Protein AF-A0A920G779-F1 (afdb_monomer)

Nearest PDB structures (foldseek):
  7x99-assembly2_B  TM=9.522E-01  e=5.622E-11  Psychrobacter sp. PAMC 21119
  7x99-assembly1_A  TM=9.199E-01  e=2.451E-11  Psychrobacter sp. PAMC 21119
  2ef0-assembly1_A  TM=9.490E-01  e=2.959E-10  Thermus thermophilus HB8
  8qev-assembly1_A  TM=9.711E-01  e=9.956E-10  Arabidopsis thaliana
  4oh7-assembly2_B  TM=9.407E-01  e=1.461E-09  Brucella melitensis ATCC 23457

Solvent-accessible surface area (backbone atoms only — not comparable to full-atom values): 6148 Å² total; per-residue (Å²): 135,81,80,63,44,76,44,69,55,52,62,59,66,58,58,53,53,47,43,74,74,45,96,44,60,66,42,66,59,31,32,66,63,36,24,54,58,57,46,54,53,51,51,50,51,42,36,78,75,70,41,83,57,60,74,40,78,45,79,48,80,43,71,36,42,16,57,50,48,29,49,51,56,47,20,73,72,53,56,28,44,69,48,77,49,48,58,91,92,31,62,52,60,65,70,58,51,68,74,66,53,91,75,80,127

Radius of gyration: 15.26 Å; Cα contacts (8 Å, |Δi|>4): 147; chains: 1; bounding box: 33×44×38 Å

Secondary structure (DSSP, 8-state):
--S-EEEE-SSHHHHHHHHHH-SS-EEEEE-SS--HHHHHHHHHHHHHHH---TT-EEEEES---HHHHHHHHHHHHHT-EEEEE--TT-PPPHHHHHHH-TT--

pLDDT: mean 93.82, std 11.66, range [32.97, 98.69]

Mean predicted aligned error: 3.81 Å

Structure (mmCIF, N/CA/C/O backbone):
data_AF-A0A920G779-F1
#
_entry.id   AF-A0A920G779-F1
#
loop_
_atom_site.group_PDB
_atom_site.id
_atom_site.type_symbol
_atom_site.label_atom_id
_atom_site.label_alt_id
_atom_site.label_comp_id
_atom_site.label_asym_id
_atom_site.label_entity_id
_atom_site.label_seq_id
_atom_site.pdbx_PDB_ins_code
_atom_site.Cartn_x
_atom_site.Cartn_y
_atom_site.Cartn_z
_atom_site.occupancy
_atom_site.B_iso_or_equiv
_atom_site.auth_seq_id
_atom_site.auth_comp_id
_atom_site.auth_asym_id
_atom_site.auth_atom_id
_atom_site.pdbx_PDB_model_num
ATOM 1 N N . MET A 1 1 ? 13.714 -24.000 -10.662 1.00 82.81 1 MET A N 1
ATOM 2 C CA . MET A 1 1 ? 13.158 -22.629 -10.589 1.00 82.81 1 MET A CA 1
ATOM 3 C C . MET A 1 1 ? 12.451 -22.487 -9.251 1.00 82.81 1 MET A C 1
ATOM 5 O O . MET A 1 1 ? 12.155 -23.519 -8.664 1.00 82.81 1 MET A O 1
ATOM 9 N N . VAL A 1 2 ? 12.269 -21.259 -8.762 1.00 96.62 2 VAL A N 1
ATOM 10 C CA . VAL A 1 2 ? 11.566 -20.960 -7.498 1.00 96.62 2 VAL A CA 1
ATOM 11 C C . VAL A 1 2 ? 10.047 -20.985 -7.687 1.00 96.62 2 VAL A C 1
ATOM 13 O O . VAL A 1 2 ? 9.581 -20.825 -8.814 1.00 96.62 2 VAL A O 1
ATOM 16 N N . ASP A 1 3 ? 9.297 -21.152 -6.598 1.00 98.00 3 ASP A N 1
ATOM 17 C CA . ASP A 1 3 ? 7.827 -21.263 -6.608 1.00 98.00 3 ASP A CA 1
ATOM 18 C C . ASP A 1 3 ? 7.096 -19.925 -6.420 1.00 98.00 3 ASP A C 1
ATOM 20 O O . ASP A 1 3 ? 5.900 -19.823 -6.685 1.00 98.00 3 ASP A O 1
ATOM 24 N N . ILE A 1 4 ? 7.804 -18.894 -5.955 1.00 97.94 4 ILE A N 1
ATOM 25 C CA . ILE A 1 4 ? 7.282 -17.543 -5.744 1.00 97.94 4 ILE A CA 1
ATOM 26 C C . ILE A 1 4 ? 8.412 -16.524 -5.863 1.00 97.94 4 ILE A C 1
ATOM 28 O O . ILE A 1 4 ? 9.572 -16.838 -5.577 1.00 97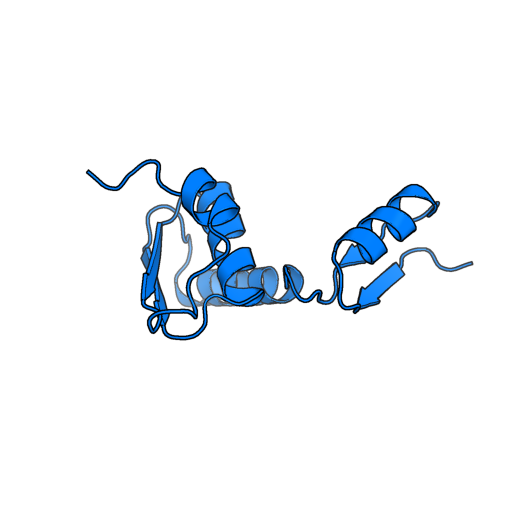.94 4 ILE A O 1
ATOM 32 N N . VAL A 1 5 ? 8.078 -15.301 -6.270 1.00 98.19 5 VAL A N 1
ATOM 33 C CA . VAL A 1 5 ? 9.024 -14.185 -6.321 1.00 98.19 5 VAL A CA 1
ATOM 34 C C . VAL A 1 5 ? 8.481 -13.016 -5.506 1.00 98.19 5 VAL A C 1
ATOM 36 O O . VAL A 1 5 ? 7.359 -12.569 -5.715 1.00 98.19 5 VAL A O 1
ATOM 39 N N . MET A 1 6 ? 9.295 -12.491 -4.595 1.00 98.19 6 MET A N 1
ATOM 40 C CA . MET A 1 6 ? 9.071 -11.187 -3.973 1.00 98.19 6 MET A CA 1
ATOM 41 C C . MET A 1 6 ? 10.029 -10.183 -4.609 1.00 98.19 6 MET A C 1
ATOM 43 O O . MET A 1 6 ? 11.224 -10.463 -4.716 1.00 98.19 6 MET A O 1
ATOM 47 N N . ILE A 1 7 ? 9.516 -9.025 -5.020 1.00 97.62 7 ILE A N 1
ATOM 48 C CA . ILE A 1 7 ? 10.306 -7.986 -5.688 1.00 97.62 7 ILE A CA 1
ATOM 49 C C . ILE A 1 7 ? 10.158 -6.676 -4.938 1.00 97.62 7 ILE A C 1
ATOM 51 O O . ILE A 1 7 ? 9.049 -6.234 -4.655 1.00 97.62 7 ILE A O 1
ATOM 55 N N . ARG A 1 8 ? 11.294 -6.042 -4.657 1.00 98.44 8 ARG A N 1
ATOM 56 C CA . ARG A 1 8 ? 11.371 -4.639 -4.263 1.00 98.44 8 ARG A CA 1
ATOM 57 C C . ARG A 1 8 ? 12.019 -3.872 -5.406 1.00 98.44 8 ARG A C 1
ATOM 59 O O . ARG A 1 8 ? 13.105 -4.249 -5.842 1.00 98.44 8 ARG A O 1
ATOM 66 N N . THR A 1 9 ? 11.357 -2.830 -5.880 1.00 98.00 9 THR A N 1
ATOM 67 C CA . THR A 1 9 ? 11.827 -1.984 -6.985 1.00 98.00 9 THR A CA 1
ATOM 68 C C . THR A 1 9 ? 11.329 -0.551 -6.780 1.00 98.00 9 THR A C 1
ATOM 70 O O . THR A 1 9 ? 10.797 -0.243 -5.718 1.00 98.00 9 THR A O 1
ATOM 73 N N . PHE A 1 10 ? 11.543 0.324 -7.756 1.00 97.88 10 PHE A N 1
ATOM 74 C CA . PHE A 1 10 ? 11.084 1.712 -7.744 1.00 97.88 10 PHE A CA 1
ATOM 75 C C . PHE A 1 10 ? 9.708 1.825 -8.412 1.00 97.88 10 PHE A C 1
ATOM 77 O O . PHE A 1 10 ? 8.689 1.805 -7.725 1.00 97.88 10 PHE A O 1
ATOM 84 N N . ALA A 1 11 ? 9.660 1.837 -9.747 1.00 97.75 11 ALA A N 1
ATOM 85 C CA . ALA A 1 11 ? 8.423 2.004 -10.504 1.00 97.75 11 ALA A CA 1
ATOM 86 C C . ALA A 1 11 ? 7.490 0.789 -10.374 1.00 97.75 11 ALA A C 1
ATOM 88 O O . ALA A 1 11 ? 7.913 -0.357 -10.560 1.00 97.75 11 ALA A O 1
ATOM 89 N N . HIS A 1 12 ? 6.195 1.021 -10.136 1.00 97.69 12 HIS A N 1
ATOM 90 C CA . HIS A 1 12 ? 5.220 -0.072 -10.062 1.00 97.69 12 HIS A CA 1
ATOM 91 C C . HIS A 1 12 ? 5.099 -0.861 -11.376 1.00 97.69 12 HIS A C 1
ATOM 93 O O . HIS A 1 12 ? 4.958 -2.085 -11.348 1.00 97.69 12 HIS A O 1
ATOM 99 N N . ALA A 1 13 ? 5.284 -0.189 -12.517 1.00 98.12 13 ALA A N 1
ATOM 100 C CA . ALA A 1 13 ? 5.274 -0.805 -13.843 1.00 98.12 13 ALA A CA 1
ATOM 101 C C . ALA A 1 13 ? 6.306 -1.939 -14.005 1.00 98.12 13 ALA A C 1
ATOM 103 O O . ALA A 1 13 ? 6.074 -2.878 -14.771 1.00 98.12 13 ALA A O 1
ATOM 104 N N . ASP A 1 14 ? 7.422 -1.905 -13.270 1.00 98.12 14 ASP A N 1
ATOM 105 C CA . ASP A 1 14 ? 8.412 -2.987 -13.292 1.00 98.12 14 ASP A CA 1
ATOM 106 C C . ASP A 1 14 ? 7.860 -4.257 -12.631 1.00 98.12 14 ASP A C 1
ATOM 108 O O . ASP A 1 14 ? 8.065 -5.364 -13.137 1.00 98.12 14 ASP A O 1
ATOM 112 N N . VAL A 1 15 ? 7.123 -4.110 -11.521 1.00 98.19 15 VAL A N 1
ATOM 113 C CA . VAL A 1 15 ? 6.449 -5.233 -10.849 1.00 98.19 15 VAL A CA 1
ATOM 114 C C . VAL A 1 15 ? 5.368 -5.811 -11.755 1.00 98.19 15 VAL A C 1
ATOM 116 O O . VAL A 1 15 ? 5.294 -7.031 -11.905 1.00 98.19 15 VAL A O 1
ATOM 119 N N . GLU A 1 16 ? 4.567 -4.957 -12.395 1.00 98.31 16 GLU A N 1
ATOM 120 C CA . GLU A 1 16 ? 3.524 -5.379 -13.337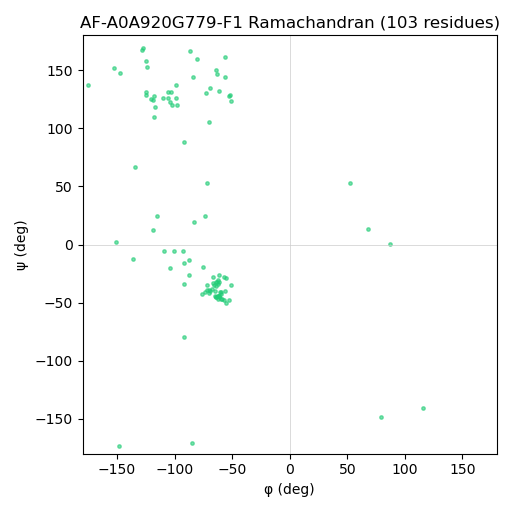 1.00 98.31 16 GLU A CA 1
ATOM 121 C C . GLU A 1 16 ? 4.115 -6.115 -14.543 1.00 98.31 16 GLU A C 1
ATOM 123 O O . GLU A 1 16 ? 3.660 -7.207 -14.886 1.00 98.31 16 GLU A O 1
ATOM 128 N N . THR A 1 17 ? 5.173 -5.569 -15.147 1.00 98.44 17 THR A N 1
ATOM 129 C CA . THR A 1 17 ? 5.872 -6.190 -16.281 1.00 98.44 17 THR A CA 1
ATOM 130 C C . THR A 1 17 ? 6.452 -7.545 -15.885 1.00 98.44 17 THR A C 1
ATOM 132 O O . THR A 1 17 ? 6.287 -8.534 -16.602 1.00 98.44 17 THR A O 1
ATOM 135 N N . PHE A 1 18 ? 7.092 -7.638 -14.715 1.00 98.12 18 PHE A N 1
ATOM 136 C CA . PHE A 1 18 ? 7.615 -8.911 -14.226 1.00 98.12 18 PHE A CA 1
ATOM 137 C C . PHE A 1 18 ? 6.484 -9.922 -13.995 1.00 98.12 18 PHE A C 1
ATOM 139 O O . PHE A 1 18 ? 6.601 -11.076 -14.408 1.00 98.12 18 PHE A O 1
ATOM 146 N N . ALA A 1 19 ? 5.375 -9.502 -13.382 1.00 98.12 19 ALA A N 1
ATOM 147 C CA . ALA A 1 19 ? 4.208 -10.352 -13.156 1.00 98.12 19 ALA A CA 1
ATOM 148 C C . ALA A 1 19 ? 3.595 -10.872 -14.463 1.00 98.12 19 ALA A C 1
ATOM 150 O O . ALA A 1 19 ? 3.282 -12.058 -14.543 1.00 98.12 19 ALA A O 1
ATOM 151 N N . GLN A 1 20 ? 3.507 -10.042 -15.507 1.00 98.38 20 GLN A N 1
ATOM 152 C CA . GLN A 1 20 ? 3.001 -10.438 -16.830 1.00 98.38 20 GLN A CA 1
ATOM 153 C C . GLN A 1 20 ? 3.849 -11.528 -17.501 1.00 98.38 20 GLN A C 1
ATOM 155 O O . GLN A 1 20 ? 3.324 -12.347 -18.257 1.00 98.38 20 GLN A O 1
ATOM 160 N N . HIS A 1 21 ? 5.155 -11.556 -17.230 1.00 97.94 21 HIS A N 1
ATOM 161 C CA . HIS A 1 21 ? 6.086 -12.534 -17.802 1.00 97.94 21 HIS A CA 1
ATOM 162 C C . HIS A 1 21 ? 6.434 -13.695 -16.857 1.00 97.94 21 HIS A C 1
ATOM 164 O O . HIS A 1 21 ? 7.120 -14.639 -17.265 1.00 97.94 21 HIS A O 1
ATOM 170 N N . SER A 1 22 ? 5.966 -13.659 -15.609 1.00 97.00 22 SER A N 1
ATOM 171 C CA . SER A 1 22 ? 6.229 -14.695 -14.615 1.00 97.00 22 SER A CA 1
ATOM 172 C C . SER A 1 22 ? 5.249 -15.861 -14.743 1.00 97.00 22 SER A C 1
ATOM 174 O O . SER A 1 22 ? 4.064 -15.695 -15.013 1.00 97.00 22 SER A O 1
ATOM 176 N N . ARG A 1 23 ? 5.745 -17.078 -14.500 1.00 97.44 23 ARG A N 1
ATOM 177 C CA . ARG A 1 23 ? 4.913 -18.292 -14.382 1.00 97.44 23 ARG A CA 1
ATOM 178 C C . ARG A 1 23 ? 4.504 -18.597 -12.940 1.00 97.44 23 ARG A C 1
ATOM 180 O O . ARG A 1 23 ? 3.761 -19.546 -12.712 1.00 97.44 23 ARG A O 1
ATOM 187 N N . VAL A 1 24 ? 5.028 -17.833 -11.986 1.00 98.19 24 VAL A N 1
ATOM 188 C CA . VAL A 1 24 ? 4.769 -17.971 -10.550 1.00 98.19 24 VAL A CA 1
ATOM 189 C C . VAL A 1 24 ? 4.275 -16.643 -9.976 1.00 98.19 24 VAL A C 1
ATOM 191 O O . VAL A 1 24 ? 4.559 -15.596 -10.569 1.00 98.19 24 VAL A O 1
ATOM 194 N N . PRO A 1 25 ? 3.565 -16.648 -8.836 1.00 98.38 25 PRO A N 1
ATOM 195 C CA . PRO A 1 25 ? 3.092 -15.420 -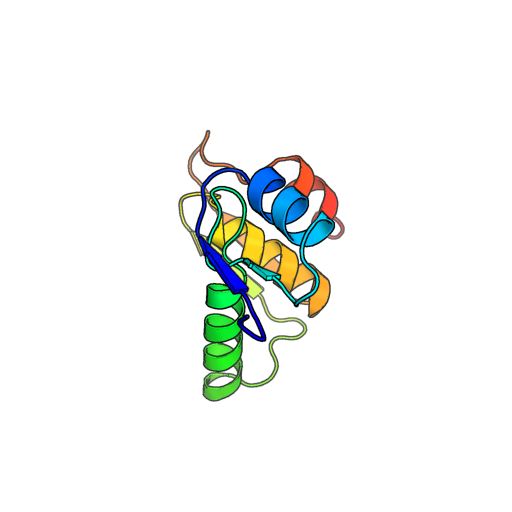8.213 1.00 98.38 25 PRO A CA 1
ATOM 196 C C . PRO A 1 25 ? 4.230 -14.442 -7.911 1.00 98.38 25 PRO A C 1
ATOM 198 O O . PRO A 1 25 ? 5.337 -14.840 -7.532 1.00 98.38 25 PRO A O 1
ATOM 201 N N . VAL A 1 26 ? 3.921 -13.155 -8.062 1.00 98.38 26 VAL A N 1
ATOM 202 C CA . VAL A 1 26 ? 4.838 -12.045 -7.803 1.00 98.38 26 VAL A CA 1
ATOM 203 C C . VAL A 1 26 ? 4.242 -11.181 -6.705 1.00 98.38 26 VAL A C 1
ATOM 205 O O . VAL A 1 26 ? 3.109 -10.721 -6.818 1.00 98.38 26 VAL A O 1
ATOM 208 N N . ILE A 1 27 ? 5.003 -10.977 -5.636 1.00 98.44 27 ILE A N 1
ATOM 209 C CA . ILE A 1 27 ? 4.614 -10.149 -4.498 1.00 98.44 27 ILE A CA 1
ATOM 210 C C . ILE A 1 27 ? 5.390 -8.835 -4.565 1.00 98.44 27 ILE A C 1
ATOM 212 O O . ILE A 1 27 ? 6.624 -8.843 -4.591 1.00 98.44 27 ILE A O 1
ATOM 216 N N . ASN A 1 28 ? 4.669 -7.711 -4.536 1.00 98.56 28 ASN A N 1
ATOM 217 C CA . ASN A 1 28 ? 5.274 -6.399 -4.329 1.00 98.56 28 ASN A CA 1
ATOM 218 C C . ASN A 1 28 ? 5.777 -6.290 -2.881 1.00 98.56 28 ASN A C 1
ATOM 220 O O . ASN A 1 28 ? 4.986 -6.134 -1.950 1.00 98.56 28 ASN A O 1
ATOM 224 N N . GLY A 1 29 ? 7.092 -6.368 -2.705 1.00 97.75 29 GLY A N 1
ATOM 225 C CA . G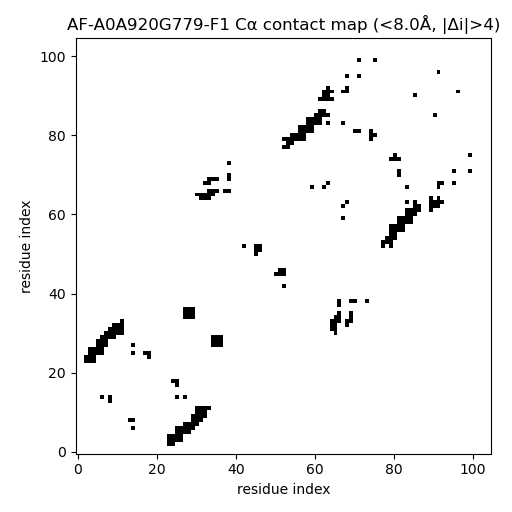LY A 1 29 ? 7.747 -6.128 -1.428 1.00 97.75 29 GLY A CA 1
ATOM 226 C C . GLY A 1 29 ? 7.768 -4.649 -1.050 1.00 97.75 29 GLY A C 1
ATOM 227 O O . GLY A 1 29 ? 7.549 -4.346 0.119 1.00 97.75 29 GLY A O 1
ATOM 228 N N . LEU A 1 30 ? 8.015 -3.754 -2.014 1.00 98.12 30 LEU A N 1
ATOM 229 C CA . LEU A 1 30 ? 7.935 -2.288 -1.906 1.00 98.12 30 LEU A CA 1
ATOM 230 C C . LEU A 1 30 ? 8.187 -1.658 -3.293 1.00 98.12 30 LEU A C 1
ATOM 232 O O . LEU A 1 30 ? 9.122 -2.076 -3.984 1.00 98.12 30 LEU A O 1
ATOM 236 N N . THR A 1 31 ? 7.388 -0.649 -3.651 1.00 98.56 31 THR A N 1
ATOM 237 C CA . THR A 1 31 ? 7.585 0.290 -4.775 1.00 98.56 31 THR A CA 1
ATOM 238 C C . THR A 1 31 ? 7.497 1.734 -4.281 1.00 98.56 31 THR A C 1
ATOM 240 O O . THR A 1 31 ? 7.077 1.973 -3.144 1.00 98.56 31 THR A O 1
ATOM 243 N N . ASP A 1 32 ? 7.863 2.699 -5.122 1.00 97.69 32 ASP A N 1
ATOM 244 C CA . ASP A 1 32 ? 7.688 4.132 -4.832 1.00 97.69 32 ASP A CA 1
ATOM 245 C C . ASP A 1 32 ? 6.204 4.496 -4.652 1.00 97.69 32 ASP A C 1
ATOM 247 O O . ASP A 1 32 ? 5.882 5.406 -3.894 1.00 97.69 32 ASP A O 1
ATOM 251 N N . ASP A 1 33 ? 5.308 3.716 -5.269 1.00 97.25 33 ASP A N 1
ATOM 252 C CA . ASP A 1 33 ? 3.860 3.944 -5.219 1.00 97.25 33 ASP A CA 1
ATOM 253 C C . ASP A 1 33 ? 3.153 3.193 -4.079 1.00 97.25 33 ASP A C 1
ATOM 255 O O . ASP A 1 33 ? 2.177 3.705 -3.533 1.00 97.25 33 ASP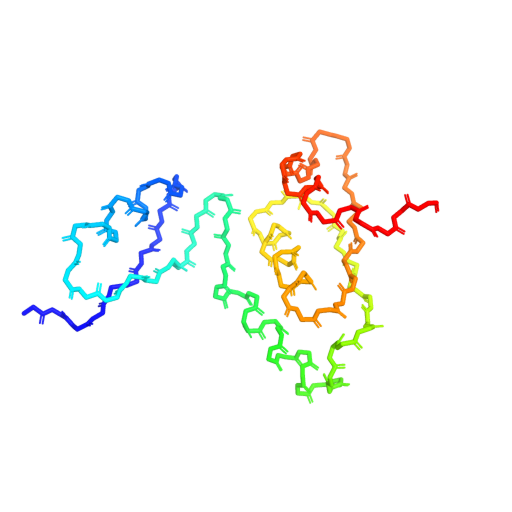 A O 1
ATOM 259 N N . TYR A 1 34 ? 3.611 1.984 -3.707 1.00 98.19 34 TYR A N 1
ATOM 260 C CA . TYR A 1 34 ? 2.895 1.099 -2.775 1.00 98.19 34 TYR A CA 1
ATOM 261 C C . TYR A 1 34 ? 3.817 0.231 -1.907 1.00 98.19 34 TYR A C 1
ATOM 263 O O . TYR A 1 34 ? 4.853 -0.269 -2.345 1.00 98.19 34 TYR A O 1
ATOM 271 N N . HIS A 1 35 ? 3.373 -0.042 -0.681 1.00 98.25 35 HIS A N 1
ATOM 272 C CA . HIS A 1 35 ? 3.997 -0.966 0.260 1.00 98.25 35 HIS A CA 1
ATOM 273 C C . HIS A 1 35 ? 2.943 -1.885 0.920 1.00 98.25 35 HIS A C 1
ATOM 275 O O . HIS A 1 35 ? 2.695 -1.811 2.125 1.00 98.25 35 HIS A O 1
ATOM 281 N N . PRO A 1 36 ? 2.303 -2.783 0.147 1.00 97.94 36 PRO A N 1
ATOM 282 C CA . PRO A 1 36 ? 1.136 -3.535 0.614 1.00 97.94 36 PRO A CA 1
ATOM 283 C C . PRO A 1 36 ? 1.458 -4.504 1.759 1.00 97.94 36 PRO A C 1
ATOM 285 O O . PRO A 1 36 ? 0.647 -4.676 2.666 1.00 97.94 36 PRO A O 1
ATOM 288 N N . CYS A 1 37 ? 2.650 -5.112 1.763 1.00 98.25 37 CYS A N 1
ATOM 289 C CA . CYS A 1 37 ? 3.053 -6.030 2.830 1.00 98.25 37 CYS A CA 1
ATOM 290 C C . CYS A 1 37 ? 3.150 -5.350 4.204 1.00 98.25 37 CYS A C 1
ATOM 292 O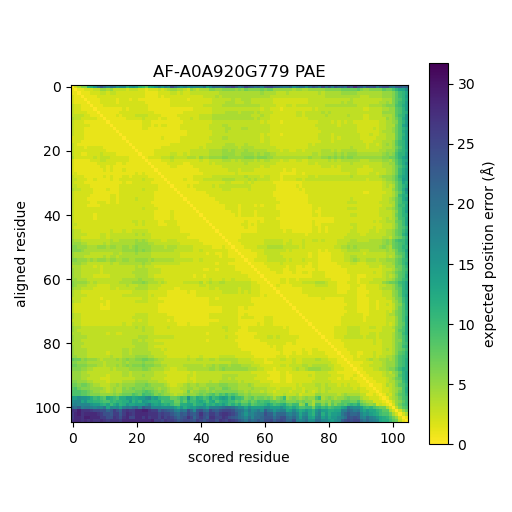 O . CYS A 1 37 ? 2.841 -5.996 5.202 1.00 98.25 37 CYS A O 1
ATOM 294 N N . GLN A 1 38 ? 3.530 -4.067 4.261 1.00 98.56 38 GLN A N 1
ATOM 295 C CA . GLN A 1 38 ? 3.536 -3.311 5.515 1.00 98.56 38 GLN A CA 1
ATOM 296 C C . GLN A 1 38 ? 2.112 -3.164 6.060 1.00 98.56 38 GLN A C 1
ATOM 298 O O . GLN A 1 38 ? 1.875 -3.445 7.227 1.00 98.56 38 GLN A O 1
ATOM 303 N N . ILE A 1 39 ? 1.145 -2.828 5.201 1.00 98.06 39 ILE A N 1
ATOM 304 C CA . ILE A 1 39 ? -0.247 -2.629 5.627 1.00 98.06 39 ILE A CA 1
ATOM 305 C C . ILE A 1 39 ? -0.891 -3.923 6.114 1.00 98.06 39 ILE A C 1
ATOM 307 O O . ILE A 1 39 ? -1.672 -3.897 7.058 1.00 98.06 39 ILE A O 1
ATOM 311 N N . LEU A 1 40 ? -0.531 -5.074 5.539 1.00 98.31 40 LEU A N 1
ATOM 312 C CA . LEU A 1 40 ? -0.968 -6.363 6.081 1.00 98.31 40 LEU A CA 1
ATOM 313 C C . LEU A 1 40 ? -0.484 -6.566 7.527 1.00 98.31 40 LEU A C 1
ATOM 315 O O . LEU A 1 40 ? -1.257 -7.032 8.362 1.00 98.31 40 LEU A O 1
ATOM 319 N N . ALA A 1 41 ? 0.758 -6.183 7.836 1.00 98.62 41 ALA A N 1
ATOM 320 C CA . ALA A 1 41 ? 1.297 -6.259 9.194 1.00 98.62 41 ALA A CA 1
ATOM 321 C C . ALA A 1 41 ? 0.654 -5.224 10.137 1.00 98.62 41 ALA A C 1
ATOM 323 O O . ALA A 1 41 ? 0.345 -5.538 11.290 1.00 98.62 41 ALA A O 1
ATOM 324 N N . ASP A 1 42 ? 0.401 -4.010 9.647 1.00 98.50 42 ASP A N 1
ATOM 325 C CA . ASP A 1 42 ? -0.258 -2.956 10.420 1.00 98.50 42 ASP A CA 1
ATOM 326 C C . ASP A 1 42 ? -1.701 -3.344 10.779 1.00 98.50 42 ASP A C 1
ATOM 328 O O . ASP A 1 42 ? -2.114 -3.223 11.934 1.00 98.50 42 ASP A O 1
ATOM 332 N N . LEU A 1 43 ? -2.458 -3.870 9.811 1.00 98.19 43 LEU A N 1
ATOM 333 C CA . LEU A 1 43 ? -3.822 -4.361 10.013 1.00 98.19 43 LEU A CA 1
ATOM 334 C C . LEU A 1 43 ? -3.856 -5.567 10.950 1.00 98.19 43 LEU A C 1
ATOM 336 O O . LEU A 1 43 ? -4.729 -5.630 11.812 1.00 98.19 43 LEU A O 1
ATOM 340 N N . GLN A 1 44 ? -2.898 -6.494 10.829 1.00 98.56 44 GLN A N 1
ATOM 341 C CA . GLN A 1 44 ? -2.754 -7.591 11.786 1.00 98.56 44 GLN A CA 1
ATOM 342 C C . GLN A 1 44 ? -2.564 -7.045 13.206 1.00 98.56 44 GLN A C 1
ATOM 344 O O . GLN A 1 44 ? -3.263 -7.461 14.128 1.00 98.56 44 GLN A O 1
ATOM 349 N N . THR A 1 45 ? -1.669 -6.070 13.373 1.00 98.69 45 THR A N 1
ATOM 350 C CA . THR A 1 45 ? -1.390 -5.450 14.675 1.00 98.69 45 THR A CA 1
ATOM 351 C C . THR A 1 45 ? -2.630 -4.755 15.231 1.00 98.69 45 THR A C 1
ATOM 353 O O . THR A 1 45 ? -2.965 -4.909 16.407 1.00 98.69 45 THR A O 1
ATOM 356 N N . PHE A 1 46 ? -3.353 -4.009 14.391 1.00 98.38 46 PHE A N 1
ATOM 357 C CA . PHE A 1 46 ? -4.613 -3.388 14.784 1.00 98.38 46 PHE A CA 1
ATOM 358 C C . PHE A 1 46 ? -5.623 -4.444 15.231 1.00 98.38 46 PHE A C 1
ATOM 360 O O . PHE A 1 46 ? -6.211 -4.304 16.301 1.00 98.38 46 PHE A O 1
ATOM 367 N N . PHE A 1 47 ? -5.777 -5.525 14.469 1.00 97.94 47 PHE A N 1
ATOM 368 C CA . PHE A 1 47 ? -6.716 -6.594 14.786 1.00 97.94 47 PHE A CA 1
ATOM 369 C C . PHE A 1 47 ? -6.401 -7.269 16.124 1.00 97.94 47 PHE A C 1
ATOM 371 O O . PHE A 1 47 ? -7.293 -7.445 16.952 1.00 97.94 47 PHE A O 1
ATOM 378 N N . GLU A 1 48 ? -5.130 -7.569 16.388 1.00 98.69 48 GLU A N 1
ATOM 379 C CA . GLU A 1 48 ? -4.680 -8.170 17.651 1.00 98.69 48 GLU A CA 1
ATOM 380 C C . GLU A 1 48 ? -4.946 -7.267 18.867 1.00 98.69 48 GLU A C 1
ATOM 382 O O . GLU A 1 48 ? -5.241 -7.752 19.960 1.00 98.69 48 GLU A O 1
ATOM 387 N N . VAL A 1 49 ? -4.855 -5.947 18.687 1.00 98.50 49 VAL A N 1
ATOM 388 C CA . VAL A 1 49 ? -4.845 -4.970 19.788 1.00 98.50 49 VAL A CA 1
ATOM 389 C C . VAL A 1 49 ? -6.179 -4.221 19.952 1.00 98.50 49 VAL A C 1
ATOM 391 O O . VAL A 1 49 ? -6.446 -3.641 21.014 1.00 98.50 49 VAL A O 1
ATOM 394 N N . ARG A 1 50 ? -7.017 -4.184 18.913 1.00 97.56 50 ARG A N 1
ATOM 395 C CA . ARG A 1 50 ? -8.264 -3.397 18.836 1.00 97.56 50 ARG A CA 1
ATOM 396 C C . ARG A 1 50 ? -9.453 -4.166 18.253 1.00 97.56 50 ARG A C 1
ATOM 398 O O . ARG A 1 50 ? -10.577 -3.692 18.414 1.00 97.56 50 ARG A O 1
ATOM 405 N N . GLY A 1 51 ? -9.239 -5.331 17.640 1.00 97.25 51 GLY A N 1
ATOM 406 C CA . GLY A 1 51 ? -10.282 -6.098 16.960 1.00 97.25 51 GLY A CA 1
ATOM 407 C C . GLY A 1 51 ? -10.604 -5.549 15.569 1.00 97.25 51 GLY A C 1
ATOM 408 O O . GLY A 1 51 ? -9.735 -5.027 14.877 1.00 97.25 51 GLY A O 1
ATOM 409 N N . ASP A 1 52 ? -11.861 -5.684 15.151 1.00 97.00 52 ASP A N 1
ATOM 410 C CA . ASP A 1 52 ? -12.299 -5.302 13.807 1.00 97.00 52 ASP A CA 1
ATOM 411 C C . ASP A 1 52 ? -12.108 -3.796 13.522 1.00 97.00 52 ASP A C 1
ATOM 413 O O . ASP A 1 52 ? -12.465 -2.933 14.336 1.00 97.00 52 ASP A O 1
ATOM 417 N N . ILE A 1 53 ? -11.528 -3.496 12.357 1.00 97.50 53 ILE A N 1
ATOM 418 C CA . ILE A 1 53 ? -11.243 -2.140 11.878 1.00 97.50 53 ILE A CA 1
ATOM 419 C C . ILE A 1 53 ? -12.424 -1.522 11.118 1.00 97.50 53 ILE A C 1
ATOM 421 O O . ILE A 1 53 ? -12.435 -0.308 10.926 1.00 97.50 53 ILE A O 1
ATOM 425 N N . HIS A 1 54 ? -13.433 -2.309 10.729 1.00 96.94 54 HIS A N 1
ATOM 426 C CA . HIS A 1 54 ? -14.609 -1.810 10.014 1.00 96.94 54 HIS A CA 1
ATOM 427 C C . HIS A 1 54 ? -15.254 -0.613 10.741 1.00 96.94 54 HIS A C 1
ATOM 429 O O . HIS A 1 54 ? -15.556 -0.663 11.941 1.00 96.94 54 HIS A O 1
ATOM 435 N N . GLY A 1 55 ? -15.477 0.480 10.009 1.00 94.81 55 GLY A N 1
ATOM 436 C CA . GLY A 1 55 ? -16.051 1.726 10.524 1.00 94.81 55 GLY A CA 1
ATOM 437 C C . GLY A 1 55 ? -15.166 2.492 11.515 1.00 94.81 55 GLY A C 1
ATOM 438 O O . GLY A 1 55 ? -15.663 3.375 12.216 1.00 94.81 55 GLY A O 1
ATOM 439 N N . LYS A 1 56 ? -13.878 2.148 11.641 1.00 97.25 56 LYS A N 1
ATOM 440 C CA . LYS A 1 56 ? -12.896 2.933 12.408 1.00 97.25 56 LYS A CA 1
ATOM 441 C C . LYS A 1 56 ? -12.287 4.031 11.538 1.00 97.25 56 LYS A C 1
ATOM 443 O O . LYS A 1 56 ? -12.376 3.988 10.318 1.00 97.25 56 LYS A O 1
ATOM 448 N N . THR A 1 57 ? -11.607 4.970 12.188 1.00 97.56 57 THR A N 1
ATOM 449 C CA . THR A 1 57 ? -10.844 6.024 11.514 1.00 97.56 57 THR A CA 1
ATOM 450 C C . THR A 1 57 ? -9.367 5.897 11.873 1.00 97.56 57 THR A C 1
ATOM 452 O O . THR A 1 57 ? -9.006 5.843 13.053 1.00 97.56 57 THR A O 1
ATOM 455 N N . VAL A 1 58 ? -8.511 5.858 10.856 1.00 97.38 58 VAL A N 1
ATOM 456 C CA . VAL A 1 58 ? -7.049 5.895 10.959 1.00 97.38 58 VAL A CA 1
ATOM 457 C C . VAL A 1 58 ? -6.575 7.279 10.523 1.00 97.38 58 VAL A C 1
ATOM 459 O O . VAL A 1 58 ? -6.979 7.779 9.481 1.00 97.38 58 VAL A O 1
ATOM 462 N N . CYS A 1 59 ? -5.715 7.911 11.320 1.00 97.44 59 CYS A N 1
ATOM 463 C CA . CYS A 1 59 ? -5.127 9.205 10.980 1.00 97.44 59 CYS A CA 1
ATOM 464 C C . CYS A 1 59 ? -3.695 9.006 10.478 1.00 97.44 59 CYS A C 1
ATOM 466 O O . CYS A 1 59 ? -2.849 8.493 11.215 1.00 97.44 59 CYS A O 1
ATOM 468 N N . TRP A 1 60 ? -3.431 9.417 9.239 1.00 97.75 60 TRP A N 1
ATOM 469 C CA . TRP A 1 60 ? -2.096 9.489 8.659 1.00 97.75 60 TRP A CA 1
ATOM 470 C C . TRP A 1 60 ? -1.574 10.922 8.736 1.00 97.75 60 TRP A C 1
ATOM 472 O O . TRP A 1 60 ? -2.217 11.853 8.253 1.00 97.75 60 TRP A O 1
ATOM 482 N N . LEU A 1 61 ? -0.393 11.095 9.326 1.00 97.50 61 LEU A N 1
ATOM 483 C CA . LEU A 1 61 ? 0.250 12.393 9.499 1.00 97.50 61 LEU A CA 1
ATOM 484 C C . LEU A 1 61 ? 1.605 12.403 8.798 1.00 97.50 61 LEU A C 1
ATOM 486 O O . LEU A 1 61 ? 2.471 11.590 9.123 1.00 97.50 61 LEU A O 1
ATOM 490 N N . GLY A 1 62 ? 1.813 13.367 7.905 1.00 96.75 62 GLY A N 1
ATOM 491 C CA . GLY A 1 62 ? 3.082 13.566 7.211 1.00 96.75 62 GLY A CA 1
ATOM 492 C C . GLY A 1 62 ? 2.968 13.343 5.710 1.00 96.75 62 GLY A C 1
ATOM 493 O O . GLY A 1 62 ? 2.011 13.782 5.091 1.00 96.75 62 GLY A O 1
ATOM 494 N N . ASP A 1 63 ? 3.981 12.712 5.132 1.00 97.25 63 ASP A N 1
ATOM 495 C CA . ASP A 1 63 ? 4.130 12.554 3.685 1.00 97.25 63 ASP A CA 1
ATOM 496 C C . ASP A 1 63 ? 3.129 11.539 3.102 1.00 97.25 63 ASP A C 1
ATOM 498 O O . ASP A 1 63 ? 3.019 10.419 3.613 1.00 97.25 63 ASP A O 1
ATOM 502 N N . GLY A 1 64 ? 2.416 11.915 2.038 1.00 96.81 64 GLY A N 1
ATOM 503 C CA . GLY A 1 64 ? 1.498 11.079 1.261 1.00 96.81 64 GLY A CA 1
ATOM 504 C C . GLY A 1 64 ? 2.218 10.038 0.400 1.00 96.81 64 GLY A C 1
ATOM 505 O O . GLY A 1 64 ? 2.000 9.961 -0.800 1.00 96.81 64 GLY A O 1
ATOM 506 N N . ASN A 1 65 ? 3.096 9.242 1.006 1.00 97.69 65 ASN A N 1
ATOM 507 C CA . ASN A 1 65 ? 3.966 8.295 0.311 1.00 97.69 65 ASN A CA 1
ATOM 508 C C . ASN A 1 65 ? 3.303 6.930 0.030 1.00 97.69 65 ASN A C 1
ATOM 510 O O . ASN A 1 65 ? 2.120 6.704 0.289 1.00 97.69 65 ASN A O 1
ATOM 514 N N . ASN A 1 66 ? 4.105 5.967 -0.429 1.00 97.62 66 ASN A N 1
ATOM 515 C CA . ASN A 1 66 ? 3.678 4.595 -0.711 1.00 97.62 66 ASN A CA 1
ATOM 516 C C . ASN A 1 66 ? 2.913 3.884 0.415 1.00 97.62 66 ASN A C 1
ATOM 518 O O . ASN A 1 66 ? 2.024 3.066 0.147 1.00 97.62 66 ASN A O 1
ATOM 522 N N . VAL A 1 67 ? 3.250 4.147 1.674 1.00 98.25 67 VAL A N 1
ATOM 523 C CA . VAL A 1 67 ? 2.571 3.545 2.824 1.00 98.25 67 VAL A CA 1
ATOM 524 C C . VAL A 1 67 ? 1.218 4.228 3.023 1.00 98.25 67 VAL A C 1
ATOM 526 O O . VAL A 1 67 ? 0.220 3.525 3.179 1.00 98.25 67 VAL A O 1
ATOM 529 N N . CYS A 1 68 ? 1.147 5.560 2.903 1.00 98.00 68 CYS A N 1
ATOM 530 C CA . CYS A 1 68 ? -0.118 6.305 2.890 1.00 98.00 68 CYS A CA 1
ATOM 531 C C . CYS A 1 68 ? -1.064 5.783 1.799 1.00 98.00 68 CYS A C 1
ATOM 533 O O . CYS A 1 68 ? -2.207 5.420 2.075 1.00 98.00 68 CYS A O 1
ATOM 535 N N . HIS A 1 69 ? -0.567 5.656 0.568 1.00 97.81 69 HIS A N 1
ATOM 536 C CA . HIS A 1 69 ? -1.317 5.105 -0.564 1.00 97.81 69 HIS A CA 1
ATOM 537 C C . HIS A 1 69 ? -1.848 3.697 -0.288 1.00 97.81 69 HIS A C 1
ATOM 539 O O . HIS A 1 69 ? -2.981 3.351 -0.627 1.00 97.81 69 HIS A O 1
ATOM 545 N N . SER A 1 70 ? -1.036 2.866 0.362 1.00 98.06 70 SER A N 1
ATOM 546 C CA . SER A 1 70 ? -1.422 1.496 0.692 1.00 98.06 70 SER A CA 1
ATOM 547 C C . SER A 1 70 ? -2.480 1.451 1.801 1.00 98.06 70 SER A C 1
ATOM 549 O O . SER A 1 70 ? -3.388 0.622 1.731 1.00 98.06 70 SER A O 1
ATOM 551 N N . TRP A 1 71 ? -2.424 2.367 2.774 1.00 97.88 71 TRP A N 1
ATOM 552 C CA . TRP A 1 71 ? -3.483 2.565 3.769 1.00 97.88 71 TRP A CA 1
ATOM 553 C C . TRP A 1 71 ? -4.804 2.983 3.122 1.00 97.88 71 TRP A C 1
ATOM 555 O O . TRP A 1 71 ? -5.838 2.405 3.449 1.00 97.88 71 TRP A O 1
ATOM 565 N N . MET A 1 72 ? -4.779 3.914 2.164 1.00 97.06 72 MET A N 1
ATOM 566 C CA . MET A 1 72 ? -5.975 4.332 1.415 1.00 97.06 72 MET A CA 1
ATOM 567 C C . MET A 1 72 ? -6.615 3.153 0.664 1.00 97.06 72 MET A C 1
ATOM 569 O O . MET A 1 72 ? -7.828 2.951 0.711 1.00 97.06 72 MET A O 1
ATOM 573 N N . ASN A 1 73 ? -5.795 2.306 0.036 1.00 96.31 73 ASN A N 1
ATOM 574 C CA . ASN A 1 73 ? -6.270 1.089 -0.624 1.00 96.31 73 ASN A CA 1
ATOM 575 C C . ASN A 1 73 ? -6.883 0.070 0.348 1.00 96.31 73 ASN A C 1
ATOM 577 O O . ASN A 1 73 ? -7.831 -0.626 -0.021 1.00 96.31 73 ASN A O 1
ATOM 581 N N . ALA A 1 74 ? -6.344 -0.051 1.562 1.00 97.00 74 ALA A N 1
ATOM 582 C CA . ALA A 1 74 ? -6.907 -0.914 2.597 1.00 97.00 74 ALA A CA 1
ATOM 583 C C . ALA A 1 74 ? -8.230 -0.364 3.144 1.00 97.00 74 ALA A C 1
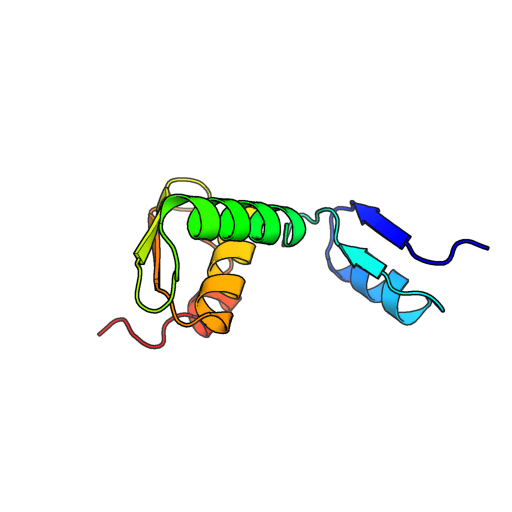ATOM 585 O O . ALA A 1 74 ? -9.177 -1.132 3.295 1.00 97.00 74 ALA A O 1
ATOM 586 N N . ALA A 1 75 ? -8.312 0.951 3.361 1.00 96.31 75 ALA A N 1
ATOM 587 C CA . ALA A 1 75 ? -9.512 1.658 3.813 1.00 96.31 75 ALA A CA 1
ATOM 588 C C . ALA A 1 75 ? -10.713 1.346 2.920 1.00 96.31 75 ALA A C 1
ATOM 590 O O . ALA A 1 75 ? -11.761 0.913 3.394 1.00 96.31 75 ALA A O 1
ATOM 591 N N . ARG A 1 76 ? -10.500 1.439 1.603 1.00 94.12 76 ARG A N 1
ATOM 592 C CA . ARG A 1 76 ? -11.504 1.120 0.583 1.00 94.12 76 ARG A CA 1
ATOM 593 C C . ARG A 1 76 ? -11.881 -0.365 0.530 1.00 94.12 76 ARG A C 1
ATOM 595 O O . ARG A 1 76 ? -12.964 -0.695 0.067 1.00 94.12 76 ARG A O 1
ATOM 602 N N . GLN A 1 77 ? -10.980 -1.272 0.908 1.00 94.81 77 GLN A N 1
ATOM 603 C CA . GLN A 1 77 ? -11.234 -2.718 0.856 1.00 94.81 77 GLN A CA 1
ATOM 604 C C . GLN A 1 77 ? -11.900 -3.269 2.119 1.00 94.81 77 GLN A C 1
ATOM 606 O O . GLN A 1 77 ? -12.543 -4.312 2.043 1.00 94.81 77 GLN A O 1
ATOM 611 N N . LEU A 1 78 ? -11.705 -2.613 3.263 1.00 95.81 78 LEU A N 1
ATOM 612 C CA . LEU A 1 78 ? -12.144 -3.086 4.579 1.00 95.81 78 LEU A CA 1
ATOM 613 C C . LEU A 1 78 ? -13.153 -2.137 5.247 1.00 95.81 78 LEU A C 1
ATOM 615 O O . LEU A 1 78 ? -13.415 -2.275 6.441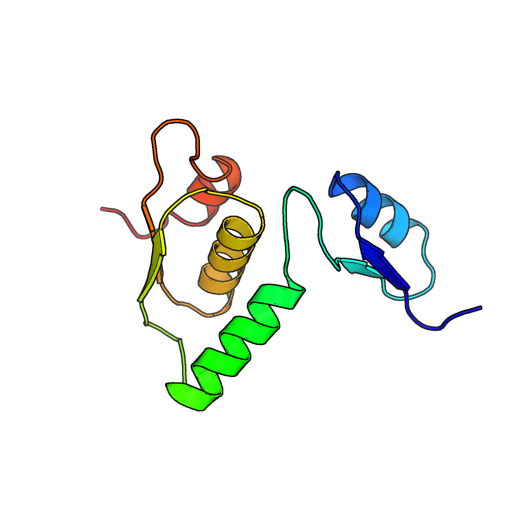 1.00 95.81 78 LEU A O 1
ATOM 619 N N . ASP A 1 79 ? -13.697 -1.185 4.485 1.00 94.94 79 ASP A N 1
ATOM 620 C CA . ASP A 1 79 ? -14.744 -0.245 4.896 1.00 94.94 79 ASP A CA 1
ATOM 621 C C . ASP A 1 79 ? -14.411 0.507 6.199 1.00 94.94 79 ASP A C 1
ATOM 623 O O . ASP A 1 79 ? -15.176 0.532 7.168 1.00 94.94 79 ASP A O 1
ATOM 627 N N . PHE A 1 80 ? -13.235 1.136 6.227 1.00 96.19 80 PHE A N 1
ATOM 628 C CA . PHE A 1 80 ? -12.825 2.066 7.281 1.00 96.19 80 PHE A CA 1
ATOM 629 C C . PHE A 1 80 ? -12.343 3.387 6.678 1.00 96.19 80 PHE A C 1
ATOM 631 O O . PHE A 1 80 ? -12.129 3.499 5.473 1.00 96.19 80 PHE A O 1
ATOM 638 N N . GLU A 1 81 ? -12.190 4.409 7.510 1.00 96.50 81 GLU A N 1
ATOM 639 C CA . GLU A 1 81 ? -11.803 5.749 7.082 1.00 96.50 81 GLU A CA 1
ATOM 640 C C . GLU A 1 81 ? -10.304 5.986 7.301 1.00 96.50 81 GLU A C 1
ATOM 642 O O . GLU A 1 81 ? -9.758 5.652 8.355 1.00 96.50 81 GLU A O 1
ATOM 647 N N . VAL A 1 82 ? -9.639 6.611 6.328 1.00 96.56 82 VAL A N 1
ATOM 648 C CA . VAL A 1 82 ? -8.288 7.161 6.495 1.00 96.56 82 VAL A CA 1
ATOM 649 C C . VAL A 1 82 ? -8.351 8.668 6.308 1.00 96.56 82 VAL A C 1
ATOM 651 O O . VAL A 1 82 ? -8.685 9.150 5.229 1.00 96.56 82 VAL A O 1
ATOM 654 N N . VAL A 1 83 ? -7.987 9.407 7.352 1.00 96.12 83 VAL A N 1
ATOM 655 C CA . VAL A 1 83 ? -7.828 10.862 7.308 1.00 96.12 83 VAL A CA 1
ATOM 656 C C . VAL A 1 83 ? -6.351 11.170 7.127 1.00 96.12 83 VAL A C 1
ATOM 658 O O . VAL A 1 83 ? -5.533 10.795 7.965 1.00 96.12 83 VAL A O 1
ATOM 661 N N . VAL A 1 84 ? -6.009 11.855 6.038 1.00 96.00 84 VAL A N 1
ATOM 662 C CA . VAL A 1 84 ? -4.630 12.229 5.710 1.00 96.00 84 VAL A CA 1
ATOM 663 C C . VAL A 1 84 ? -4.427 13.711 6.000 1.00 96.00 84 VAL A C 1
ATOM 665 O O . VAL A 1 84 ? -5.120 14.558 5.443 1.00 96.00 84 VAL A O 1
ATOM 668 N N . ALA A 1 85 ? -3.452 14.028 6.846 1.00 96.06 85 ALA A N 1
ATOM 669 C CA . ALA A 1 85 ? -2.967 15.385 7.056 1.00 96.06 85 ALA A CA 1
ATOM 670 C C . ALA A 1 85 ? -1.492 15.464 6.648 1.00 96.06 85 ALA A C 1
ATOM 672 O O . ALA A 1 85 ? -0.608 14.922 7.318 1.00 96.06 85 ALA A O 1
ATOM 673 N N . CYS A 1 86 ? -1.245 16.158 5.540 1.00 95.88 86 CYS A N 1
ATOM 674 C CA . CYS A 1 86 ? 0.062 16.299 4.912 1.00 95.88 86 CYS A CA 1
ATOM 675 C C . CYS A 1 86 ? 0.444 17.782 4.743 1.00 95.88 86 CYS A C 1
ATOM 677 O O . CYS A 1 86 ? -0.435 18.647 4.684 1.00 95.88 86 CYS A O 1
ATOM 679 N N . PRO A 1 87 ? 1.749 18.114 4.722 1.00 96.44 87 PRO A N 1
ATOM 680 C CA . PRO A 1 87 ? 2.211 19.428 4.287 1.00 96.44 87 PRO A CA 1
ATOM 681 C C . PRO A 1 87 ? 1.889 19.668 2.806 1.00 96.44 87 PRO A C 1
ATOM 683 O O . PRO A 1 87 ? 1.915 18.733 2.011 1.00 96.44 87 PRO A O 1
ATOM 686 N N . GLU A 1 88 ? 1.675 20.930 2.430 1.00 94.69 88 GLU A N 1
ATOM 687 C CA . GLU A 1 88 ? 1.457 21.320 1.031 1.00 94.69 88 GLU A CA 1
ATOM 688 C C . GLU A 1 88 ? 2.584 20.794 0.124 1.00 94.69 88 GLU A C 1
ATOM 690 O O . GLU A 1 88 ? 3.770 21.001 0.406 1.00 94.69 88 GLU A O 1
ATOM 695 N N . GLY A 1 89 ? 2.211 20.105 -0.959 1.00 95.44 89 GLY A N 1
ATOM 696 C CA . GLY A 1 89 ? 3.152 19.517 -1.917 1.00 95.44 89 GLY A CA 1
ATOM 697 C C . GLY A 1 89 ? 3.636 18.107 -1.563 1.00 95.44 89 GLY A C 1
ATOM 698 O O . GLY A 1 89 ? 4.418 17.544 -2.325 1.00 95.44 89 GLY A O 1
ATOM 699 N N . TYR A 1 90 ? 3.166 17.540 -0.450 1.00 96.38 90 TYR A N 1
ATOM 700 C CA . TYR A 1 90 ? 3.363 16.137 -0.053 1.00 96.38 90 TYR A CA 1
ATOM 701 C C . TYR A 1 90 ? 2.030 15.376 -0.022 1.00 96.38 90 TYR A C 1
ATOM 703 O O . TYR A 1 90 ? 1.862 14.409 0.723 1.00 96.38 90 TYR A O 1
ATOM 711 N N . ASP A 1 91 ? 1.057 15.862 -0.789 1.00 95.06 91 ASP A N 1
ATOM 712 C CA . ASP A 1 91 ? -0.251 15.248 -0.932 1.00 95.06 91 ASP A CA 1
ATOM 713 C C . ASP A 1 91 ? -0.137 13.851 -1.568 1.00 95.06 91 ASP A C 1
ATOM 715 O O . ASP A 1 91 ? 0.721 13.638 -2.432 1.00 95.06 91 ASP A O 1
ATOM 719 N N . PRO A 1 92 ? -1.010 12.898 -1.187 1.00 95.50 92 PRO A N 1
ATOM 720 C CA . PRO A 1 92 ? -1.119 11.625 -1.887 1.00 95.50 92 PRO A CA 1
ATOM 721 C C . PRO A 1 92 ? -1.418 11.814 -3.375 1.00 95.50 92 PRO A C 1
ATOM 723 O O . PRO A 1 92 ? -1.957 12.845 -3.790 1.00 95.50 92 PRO A O 1
ATOM 726 N N . ASP A 1 93 ? -1.163 10.773 -4.166 1.00 94.06 93 ASP A N 1
ATOM 727 C CA . ASP A 1 93 ? -1.488 10.765 -5.589 1.00 94.06 93 ASP A CA 1
ATOM 728 C C . ASP A 1 93 ? -2.963 11.188 -5.806 1.00 94.06 93 ASP A C 1
ATOM 730 O O . ASP A 1 93 ? -3.882 10.552 -5.267 1.00 94.06 93 ASP A O 1
ATOM 734 N N . PRO A 1 94 ? -3.226 12.241 -6.607 1.00 91.25 94 PRO A N 1
ATOM 735 C CA . PRO A 1 94 ? -4.576 12.738 -6.859 1.00 91.25 94 PRO A CA 1
ATOM 736 C C . PRO A 1 94 ? -5.543 11.680 -7.399 1.00 91.25 94 PRO A C 1
ATOM 738 O O . PRO A 1 94 ? -6.750 11.759 -7.159 1.00 91.25 94 PRO A O 1
ATOM 741 N N . THR A 1 95 ? -5.036 10.680 -8.121 1.00 89.56 95 THR A N 1
ATOM 742 C CA . THR A 1 95 ? -5.846 9.569 -8.631 1.00 89.56 95 THR A CA 1
ATOM 743 C C . THR A 1 95 ? -6.372 8.690 -7.498 1.00 89.56 95 THR A C 1
ATOM 745 O O . THR A 1 95 ? -7.539 8.290 -7.527 1.00 89.56 95 THR A O 1
ATOM 748 N N . LEU A 1 96 ? -5.566 8.456 -6.457 1.00 86.00 96 LEU A N 1
ATOM 749 C CA . LEU A 1 96 ? -5.977 7.724 -5.259 1.00 86.00 96 LEU A CA 1
ATOM 750 C C . LEU A 1 96 ? -6.937 8.548 -4.404 1.00 86.00 96 LEU A C 1
ATOM 752 O O . LEU A 1 96 ? -7.920 8.000 -3.903 1.00 86.00 96 LEU A O 1
ATOM 756 N N . LEU A 1 97 ? -6.703 9.858 -4.281 1.00 84.56 97 LEU A N 1
ATOM 757 C CA . LEU A 1 97 ? -7.627 10.766 -3.593 1.00 84.56 97 LEU A CA 1
ATOM 758 C C . LEU A 1 97 ? -9.016 10.739 -4.243 1.00 84.56 97 LEU A C 1
ATOM 760 O O . LEU A 1 97 ? -10.016 10.578 -3.547 1.00 84.56 97 LEU A O 1
ATOM 764 N N . GLY A 1 98 ? -9.084 10.821 -5.575 1.00 79.12 98 GLY A N 1
ATOM 765 C CA . GLY A 1 98 ? -10.345 10.744 -6.317 1.00 79.12 98 GLY A CA 1
ATOM 766 C C . GLY A 1 98 ? -11.057 9.394 -6.188 1.00 79.12 98 GLY A C 1
ATOM 767 O O . GLY A 1 98 ? -12.284 9.345 -6.184 1.00 79.12 98 GLY A O 1
ATOM 768 N N . ALA A 1 99 ? -10.309 8.297 -6.047 1.00 73.25 99 ALA A N 1
ATOM 769 C CA . ALA A 1 99 ? -10.878 6.963 -5.860 1.00 73.25 99 ALA A CA 1
ATOM 770 C C . ALA A 1 99 ? -11.425 6.715 -4.439 1.00 73.25 99 ALA A C 1
ATOM 772 O O . ALA A 1 99 ? -12.222 5.794 -4.255 1.00 73.25 99 ALA A O 1
ATOM 773 N N . CYS A 1 100 ? -11.000 7.507 -3.447 1.00 70.62 100 CYS A N 1
ATOM 774 C CA . CYS A 1 100 ? -11.354 7.324 -2.034 1.00 70.62 100 CYS A 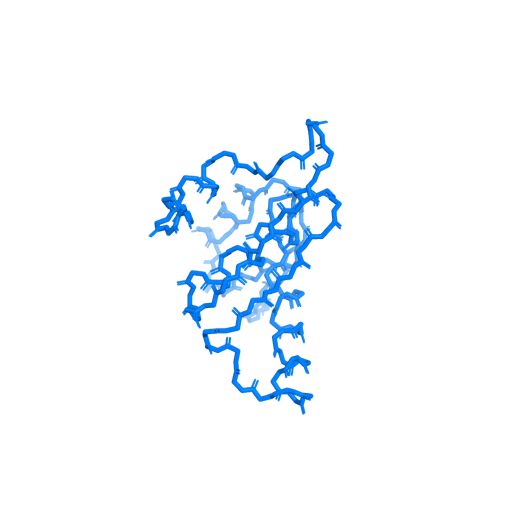CA 1
ATOM 775 C C . CYS A 1 100 ? -12.320 8.393 -1.483 1.00 70.62 100 CYS A C 1
ATOM 777 O O . CYS A 1 100 ? -12.773 8.269 -0.350 1.00 70.62 100 CYS A O 1
ATOM 779 N N . SER A 1 101 ? -12.659 9.436 -2.248 1.00 62.03 101 SER A N 1
ATOM 780 C CA . SER A 1 101 ? -13.373 10.629 -1.760 1.00 62.03 101 SER A CA 1
ATOM 781 C C . SER A 1 101 ? -14.905 10.518 -1.671 1.00 62.03 101 SER A C 1
ATOM 783 O O . SER A 1 101 ? -15.589 11.535 -1.574 1.00 62.03 101 SER A O 1
ATOM 785 N N . SER A 1 102 ? -15.487 9.316 -1.638 1.00 52.81 102 SER A N 1
ATOM 786 C CA . SER A 1 102 ? -16.950 9.118 -1.648 1.00 52.81 102 SER A CA 1
ATOM 787 C C . SER A 1 102 ? -17.686 9.460 -0.334 1.00 52.81 102 SER A C 1
ATOM 789 O O . SER A 1 102 ? -18.766 8.925 -0.097 1.00 52.81 102 SER A O 1
ATOM 791 N N . GLY A 1 103 ? -17.137 10.329 0.522 1.00 49.62 103 GLY A N 1
ATOM 792 C CA . GLY A 1 103 ? -17.732 10.674 1.823 1.00 49.62 103 GLY A CA 1
ATOM 793 C C . GLY A 1 103 ? -17.446 12.077 2.370 1.00 49.62 103 GLY A C 1
ATOM 794 O O . GLY A 1 103 ? -17.914 12.379 3.462 1.00 49.62 103 GLY A O 1
ATOM 795 N N . CYS A 1 104 ? -16.717 12.936 1.648 1.00 37.38 104 CYS A N 1
ATOM 796 C CA . CYS A 1 104 ? -16.535 14.333 2.057 1.00 37.38 104 CYS A CA 1
ATOM 797 C C . CYS A 1 104 ? -17.623 15.217 1.427 1.00 37.38 104 CYS A C 1
ATOM 799 O O . CYS A 1 104 ? -17.421 15.759 0.339 1.00 37.38 104 CYS A O 1
ATOM 801 N N . GLU A 1 105 ? -18.764 15.343 2.110 1.00 32.97 105 GLU A N 1
ATOM 802 C CA . GLU A 1 105 ? -19.655 16.514 2.010 1.00 32.97 105 GLU A CA 1
ATOM 803 C C . GLU A 1 105 ? -19.356 17.504 3.143 1.00 32.97 105 GLU A C 1
ATOM 805 O O . GLU A 1 105 ? -19.130 17.046 4.288 1.00 32.97 105 GLU A O 1
#

Foldseek 3Di:
DDQEEEDEDEDVVVQVVCCVVDPHYYHDCDYFQAHQVVVVVVVVVCCVPPNQQAAEEAEAEEAQTRHVLNVLVVCVVRHYHYHYDYDPPRHHDVVSCVVRVPDDD

Sequence (105 aa):
MVDIVMIRTFAHADVETFAQHSRVPVINGLTDDYHPCQILADLQTFFEVRGDIHGKTVCWLGDGNNVCHSWMNAARQLDFEVVVACPEGYDPDPTLLGACSSGCE